Protein AF-X1ABK0-F1 (afdb_monomer_lite)

Sequence (136 aa):
MGFLVKLARKELKEITLFLEIAVENIIEGKIIAFPTNSVYGIGGNPLNLNVINRLYDIKFRDKSKGFLLLASDIEEASKIAEFNDLAHKLAKEYWPGQLTLILKKKDQNFILPEVTANKNTVGLRVPENEIILEIL

InterPro domains:
  IPR006070 Threonylcarbamoyl-AMP synthase-like domain [PF01300] (26-136)
  IPR006070 Threonylcarbamoyl-AMP synthase-like domain [PS51163] (16-136)
  IPR017945 DHBP synthase RibB-like alpha/beta domain superfamily [SSF55821] (17-136)
  IPR050156 Threonylcarbamoyl-AMP synthase, SUA5 [PTHR17490] (20-135)

Foldseek 3Di:
DDDDDDDDPDPCPCVVVVLVVVLVCLVVLHWDWDDFPPGIDIAGDQADPVNLVVVCVVVVHDQQAAAADEDLAVVRVVQFFDDDPVNVVCCVVAPQHDDKDWGFTDDCNVGPCSNHSVDRIHIYHHTPDPSVSSND

Structure (mmCIF, N/CA/C/O backbone):
data_AF-X1ABK0-F1
#
_entry.id   AF-X1ABK0-F1
#
loop_
_atom_site.group_PDB
_atom_site.id
_atom_site.type_symbol
_atom_site.label_atom_id
_atom_site.label_alt_id
_atom_site.label_comp_id
_atom_site.label_asym_id
_atom_site.label_entity_id
_atom_site.label_seq_id
_atom_site.pdbx_PDB_ins_code
_atom_site.Cartn_x
_atom_site.Cartn_y
_atom_site.Cartn_z
_atom_site.occupancy
_atom_site.B_iso_or_equiv
_atom_site.auth_seq_id
_atom_site.auth_comp_id
_atom_site.auth_asym_id
_atom_site.auth_atom_id
_atom_site.pdbx_PDB_model_num
ATOM 1 N N . MET A 1 1 ? -3.816 18.051 -13.211 1.00 50.75 1 MET A N 1
ATOM 2 C CA . MET A 1 1 ? -4.134 18.257 -14.644 1.00 50.75 1 MET A CA 1
ATOM 3 C C . MET A 1 1 ? -3.110 19.246 -15.200 1.00 50.75 1 MET A C 1
ATOM 5 O O . MET A 1 1 ? -2.733 20.128 -14.441 1.00 50.75 1 MET A O 1
ATOM 9 N N . GLY A 1 2 ? -2.578 19.002 -16.411 1.00 65.31 2 GLY A N 1
ATOM 10 C CA . GLY A 1 2 ? -1.366 19.636 -16.993 1.00 65.31 2 GLY A CA 1
ATOM 11 C C . GLY A 1 2 ? -1.465 21.153 -17.251 1.00 65.31 2 GLY A C 1
ATOM 12 O O . GLY A 1 2 ? -2.515 21.734 -17.019 1.00 65.31 2 GLY A O 1
ATOM 13 N N . PHE A 1 3 ? -0.416 21.864 -17.687 1.00 56.38 3 PHE A N 1
ATOM 14 C CA . PHE A 1 3 ? 0.481 21.553 -18.814 1.00 56.38 3 PHE A CA 1
ATOM 15 C C . PHE A 1 3 ? 1.981 21.710 -18.501 1.00 56.38 3 PHE A C 1
ATOM 17 O O . PHE A 1 3 ? 2.385 22.587 -17.743 1.00 56.38 3 PHE A O 1
ATOM 24 N N . LEU A 1 4 ? 2.810 20.893 -19.161 1.00 70.75 4 LEU A N 1
ATOM 25 C CA . LEU A 1 4 ? 4.274 20.976 -19.134 1.00 70.75 4 LEU A CA 1
ATOM 26 C C . LEU A 1 4 ? 4.755 21.574 -20.462 1.00 70.75 4 LEU A C 1
ATOM 28 O O . LEU A 1 4 ? 4.545 20.975 -21.511 1.00 70.75 4 LEU A O 1
ATOM 32 N N . VAL A 1 5 ? 5.372 22.758 -20.428 1.00 62.84 5 VAL A N 1
ATOM 33 C CA . VAL A 1 5 ? 5.685 23.537 -21.651 1.00 62.84 5 VAL A CA 1
ATOM 34 C C . VAL A 1 5 ? 7.195 23.612 -21.934 1.00 62.84 5 VAL A C 1
ATOM 36 O O . VAL A 1 5 ? 7.624 24.050 -22.997 1.00 62.84 5 VAL A O 1
ATOM 39 N N . LYS A 1 6 ? 8.032 23.125 -21.010 1.00 62.03 6 LYS A N 1
ATOM 40 C CA . LYS A 1 6 ? 9.478 22.973 -21.201 1.00 62.03 6 LYS A CA 1
ATOM 41 C C . LYS A 1 6 ? 10.006 21.896 -20.261 1.00 62.03 6 LYS A C 1
ATOM 43 O O . LYS A 1 6 ? 9.969 22.060 -19.047 1.00 62.03 6 LYS A O 1
ATOM 48 N N . LEU A 1 7 ? 10.497 20.801 -20.828 1.00 65.25 7 LEU A N 1
ATOM 49 C CA . LEU A 1 7 ? 11.148 19.731 -20.080 1.00 65.25 7 LEU A CA 1
ATOM 50 C C . LEU A 1 7 ? 12.651 20.016 -20.077 1.00 65.25 7 LEU A C 1
ATOM 52 O O . LEU A 1 7 ? 13.272 20.097 -21.139 1.00 65.25 7 LEU A O 1
ATOM 56 N N . ALA A 1 8 ? 13.235 20.228 -18.898 1.00 62.81 8 ALA A N 1
ATOM 57 C CA . ALA A 1 8 ? 14.684 20.288 -18.777 1.00 62.81 8 ALA A CA 1
ATOM 58 C C . ALA A 1 8 ? 15.260 18.929 -19.200 1.00 62.81 8 ALA A C 1
ATOM 60 O O . ALA A 1 8 ? 14.884 17.898 -18.649 1.00 62.81 8 ALA A O 1
ATOM 61 N N . ARG A 1 9 ? 16.182 18.920 -20.169 1.00 58.56 9 ARG A N 1
ATOM 62 C CA . ARG A 1 9 ? 17.007 17.745 -20.476 1.00 58.56 9 ARG A CA 1
ATOM 63 C C . ARG A 1 9 ? 18.123 17.651 -19.436 1.00 58.56 9 ARG A C 1
ATOM 65 O O . ARG A 1 9 ? 19.276 17.927 -19.748 1.00 58.56 9 ARG A O 1
ATOM 72 N N . LYS A 1 10 ? 17.784 17.341 -18.187 1.00 55.38 10 LYS A N 1
ATOM 73 C CA . LYS A 1 10 ? 18.786 16.760 -17.290 1.00 55.38 10 LYS A CA 1
ATOM 74 C C . LYS A 1 10 ? 18.931 15.295 -17.683 1.00 55.38 10 LYS A C 1
ATOM 76 O O . LYS A 1 10 ? 17.926 14.623 -17.903 1.00 55.38 10 LYS A O 1
ATOM 81 N N . GLU A 1 11 ? 20.163 14.827 -17.855 1.00 58.22 11 GLU A N 1
ATOM 82 C CA . GLU A 1 11 ? 20.401 13.405 -18.093 1.00 58.22 11 GLU A CA 1
ATOM 83 C C . GLU A 1 11 ? 19.825 12.600 -16.920 1.00 58.22 11 GLU A C 1
ATOM 85 O O . GLU A 1 11 ? 20.024 12.957 -15.761 1.00 58.22 11 GLU A O 1
ATOM 90 N N . LEU A 1 12 ? 19.149 11.487 -17.217 1.00 57.44 12 LEU A N 1
ATOM 91 C CA . LEU A 1 12 ? 18.581 10.546 -16.237 1.00 57.44 12 LEU A CA 1
ATOM 92 C C . LEU A 1 12 ? 19.631 9.915 -15.293 1.00 57.44 12 LEU A C 1
ATOM 94 O O . LEU A 1 12 ? 19.277 9.112 -14.439 1.00 57.44 12 LEU A O 1
ATOM 98 N N . LYS A 1 13 ? 20.912 10.296 -15.403 1.00 57.00 13 LYS A N 1
ATOM 99 C CA . LYS A 1 13 ? 22.013 9.872 -14.525 1.00 57.00 13 LYS A CA 1
ATOM 100 C C . LYS A 1 13 ? 21.825 10.287 -13.057 1.00 57.00 13 LYS A C 1
ATOM 102 O O . L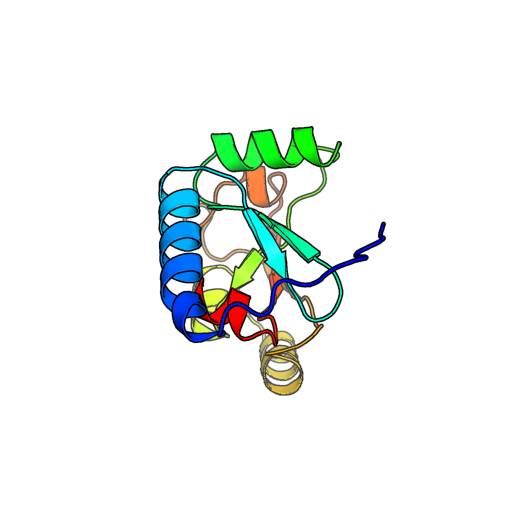YS A 1 13 ? 22.485 9.726 -12.197 1.00 57.00 13 LYS A O 1
ATOM 107 N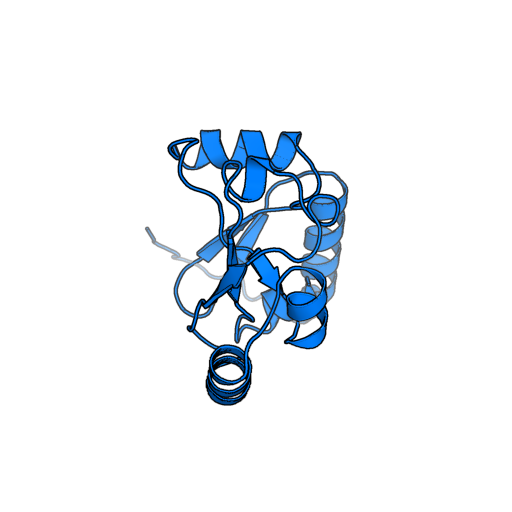 N . GLU A 1 14 ? 20.927 11.230 -12.763 1.00 70.69 14 GLU A N 1
ATOM 108 C CA . GLU A 1 14 ? 20.575 11.641 -11.392 1.00 70.69 14 GLU A CA 1
ATOM 109 C C . GLU A 1 14 ? 19.399 10.832 -10.795 1.00 70.69 14 GLU A C 1
ATOM 111 O O . GLU A 1 14 ? 18.992 11.110 -9.670 1.00 70.69 14 GLU A O 1
ATOM 116 N N . ILE A 1 15 ? 18.820 9.848 -11.507 1.00 80.00 15 ILE A N 1
ATOM 117 C CA . ILE A 1 15 ? 17.585 9.181 -11.047 1.00 80.00 15 ILE A CA 1
ATOM 118 C C . ILE A 1 15 ? 17.757 8.462 -9.707 1.00 80.00 15 ILE A C 1
ATOM 120 O O . ILE A 1 15 ? 16.905 8.618 -8.840 1.00 80.00 15 ILE A O 1
ATOM 124 N N . THR A 1 16 ? 18.883 7.778 -9.493 1.00 85.00 16 THR A N 1
ATOM 125 C CA . THR A 1 16 ? 19.186 7.089 -8.230 1.00 85.00 16 THR A CA 1
ATOM 126 C C . THR A 1 16 ? 19.198 8.055 -7.048 1.00 85.00 16 THR A C 1
ATOM 128 O O . THR A 1 16 ? 18.550 7.784 -6.046 1.00 85.00 16 THR A O 1
ATOM 131 N N . LEU A 1 17 ? 19.813 9.235 -7.199 1.00 87.94 17 LEU A N 1
ATOM 132 C CA . LEU A 1 17 ? 19.820 10.266 -6.157 1.00 87.94 17 LEU A CA 1
ATOM 133 C C . LEU A 1 17 ? 18.394 10.720 -5.803 1.00 87.94 17 LEU A C 1
ATOM 135 O O . LEU A 1 17 ? 18.071 10.925 -4.636 1.00 87.94 17 LEU A O 1
ATOM 139 N N . PHE A 1 18 ? 17.513 10.877 -6.795 1.00 88.94 18 PHE A N 1
ATOM 140 C CA . PHE A 1 18 ? 16.121 11.250 -6.530 1.00 88.94 18 PHE A CA 1
ATOM 141 C C . PHE A 1 18 ? 15.326 10.134 -5.842 1.00 88.94 18 PHE A C 1
ATOM 143 O O . PHE A 1 18 ? 14.456 10.442 -5.025 1.00 88.94 18 PHE A O 1
ATOM 150 N N . LEU A 1 19 ? 15.614 8.867 -6.153 1.00 92.62 19 LEU A N 1
ATOM 151 C CA . LEU A 1 19 ? 15.007 7.716 -5.479 1.00 92.62 19 LEU A CA 1
ATOM 152 C C . LEU A 1 19 ? 15.472 7.627 -4.020 1.00 92.62 19 LEU A C 1
ATOM 154 O O . LEU A 1 19 ? 14.631 7.500 -3.134 1.00 92.62 19 LEU A O 1
ATOM 158 N N . GLU A 1 20 ? 16.769 7.802 -3.757 1.00 93.06 20 GLU A N 1
ATOM 159 C CA . GLU A 1 20 ? 17.332 7.851 -2.399 1.00 93.06 20 GLU A CA 1
ATOM 160 C C . GLU A 1 20 ? 16.672 8.955 -1.564 1.00 93.06 20 GLU A C 1
ATOM 162 O O . GLU A 1 20 ? 16.143 8.689 -0.484 1.00 93.06 20 GLU A O 1
ATOM 167 N N . ILE A 1 21 ? 16.582 10.173 -2.112 1.00 94.12 21 ILE A N 1
ATOM 168 C CA . ILE A 1 21 ? 15.872 11.282 -1.463 1.00 94.12 21 ILE A CA 1
ATOM 169 C C . ILE A 1 21 ? 14.410 10.895 -1.191 1.00 94.12 21 ILE A C 1
ATOM 171 O O . ILE A 1 21 ? 13.880 11.197 -0.120 1.00 94.12 21 ILE A O 1
ATOM 175 N N . ALA A 1 22 ? 13.720 10.240 -2.130 1.00 95.56 22 ALA A N 1
ATOM 176 C CA . ALA A 1 22 ? 12.334 9.820 -1.923 1.00 95.56 22 ALA A CA 1
ATOM 177 C C . ALA A 1 22 ? 12.205 8.831 -0.750 1.00 95.56 22 ALA A C 1
ATOM 179 O O . ALA A 1 22 ? 11.326 9.017 0.098 1.00 95.56 22 ALA A O 1
ATOM 180 N N . VAL A 1 23 ? 13.101 7.844 -0.666 1.00 96.38 23 VAL A N 1
ATOM 181 C CA . VAL A 1 23 ? 13.157 6.857 0.425 1.00 96.38 23 VAL A CA 1
ATOM 182 C C . VAL A 1 23 ? 13.430 7.538 1.768 1.00 96.38 23 VAL A C 1
ATOM 184 O O . VAL A 1 23 ? 12.677 7.324 2.720 1.00 96.38 23 VAL A O 1
ATOM 187 N N . GLU A 1 24 ? 14.422 8.429 1.847 1.00 97.19 24 GLU A N 1
ATOM 188 C CA . GLU A 1 24 ? 14.723 9.196 3.066 1.00 97.19 24 GLU A CA 1
ATOM 189 C C . GLU A 1 24 ? 13.504 9.994 3.545 1.00 97.19 24 GLU A C 1
ATOM 191 O O . GLU A 1 24 ? 13.123 9.938 4.715 1.00 97.19 24 GLU A O 1
ATOM 196 N N . ASN A 1 25 ? 12.819 10.679 2.626 1.00 97.31 25 ASN A N 1
ATOM 197 C CA . ASN A 1 25 ? 11.618 11.442 2.955 1.00 97.31 25 ASN A CA 1
ATOM 198 C C . ASN A 1 25 ? 10.479 10.539 3.467 1.00 97.31 25 ASN A C 1
ATOM 200 O O . ASN A 1 25 ? 9.752 10.946 4.376 1.00 97.31 25 ASN A O 1
ATOM 204 N N . ILE A 1 26 ? 10.316 9.324 2.929 1.00 97.06 26 ILE A N 1
ATOM 205 C CA . ILE A 1 26 ? 9.338 8.346 3.436 1.00 97.06 26 ILE A CA 1
ATOM 206 C C . ILE A 1 26 ? 9.699 7.911 4.864 1.00 97.06 26 ILE A C 1
ATOM 208 O O . ILE A 1 26 ? 8.815 7.881 5.730 1.00 97.06 26 ILE A O 1
ATOM 212 N N . ILE A 1 27 ? 10.975 7.603 5.119 1.00 96.31 27 ILE A N 1
ATOM 213 C CA . ILE A 1 27 ? 11.484 7.192 6.439 1.00 96.31 27 ILE A CA 1
ATOM 214 C C . ILE A 1 27 ? 11.270 8.306 7.472 1.00 96.31 27 ILE A C 1
ATOM 216 O O . ILE A 1 27 ? 10.783 8.042 8.572 1.00 96.31 27 ILE A O 1
ATOM 220 N N . GLU A 1 28 ? 11.516 9.562 7.096 1.00 97.31 28 GLU A N 1
ATOM 221 C CA . GLU A 1 28 ? 11.266 10.752 7.925 1.00 97.31 28 GLU A CA 1
ATOM 222 C C . GLU A 1 28 ? 9.770 11.068 8.142 1.00 97.31 28 GLU A C 1
ATOM 224 O O . GLU A 1 28 ? 9.419 12.052 8.799 1.00 97.31 28 GLU A O 1
ATOM 229 N N . GLY A 1 29 ? 8.851 10.263 7.600 1.00 97.25 29 GLY A N 1
ATOM 230 C CA . GLY A 1 29 ? 7.410 10.462 7.767 1.00 97.25 29 GLY A CA 1
ATOM 231 C C . GLY A 1 29 ? 6.833 11.576 6.890 1.00 97.25 29 GLY A C 1
ATOM 232 O O . GLY A 1 29 ? 5.820 12.200 7.242 1.00 97.25 29 GLY A O 1
ATOM 233 N N . LYS A 1 30 ? 7.458 11.852 5.744 1.00 97.62 30 LYS A N 1
ATOM 234 C CA . LYS A 1 30 ? 6.897 12.725 4.707 1.00 97.62 30 LYS A CA 1
ATOM 235 C C . LYS A 1 30 ? 6.077 11.911 3.703 1.00 97.62 30 LYS A C 1
ATOM 237 O O . LYS A 1 30 ? 6.101 10.684 3.670 1.00 97.62 30 LYS A O 1
ATOM 242 N N . ILE A 1 31 ? 5.273 12.630 2.925 1.00 97.38 31 ILE A N 1
ATOM 243 C CA . ILE A 1 31 ? 4.406 12.075 1.885 1.00 97.38 31 ILE A CA 1
ATOM 244 C C . ILE A 1 31 ? 5.025 12.425 0.541 1.00 97.38 31 ILE A C 1
ATOM 246 O O . ILE A 1 31 ? 5.372 13.586 0.314 1.00 97.38 31 ILE A O 1
ATOM 250 N N . ILE A 1 32 ? 5.108 11.441 -0.346 1.00 96.50 32 ILE A N 1
ATOM 251 C CA . ILE A 1 32 ? 5.593 11.617 -1.711 1.00 96.50 32 ILE A CA 1
ATOM 252 C C . ILE A 1 32 ? 4.468 11.363 -2.718 1.00 96.50 32 ILE A C 1
ATOM 254 O O . ILE A 1 32 ? 3.512 10.631 -2.445 1.00 96.50 32 ILE A O 1
ATOM 258 N N . ALA A 1 33 ? 4.598 11.965 -3.898 1.00 95.44 33 ALA A N 1
ATOM 259 C CA . ALA A 1 33 ? 3.857 11.559 -5.083 1.00 95.44 33 ALA A CA 1
ATOM 260 C C . ALA A 1 33 ? 4.775 10.708 -5.962 1.00 95.44 33 ALA A C 1
ATOM 262 O O . ALA A 1 33 ? 5.928 11.074 -6.176 1.00 95.44 33 ALA A O 1
ATOM 263 N N . PHE A 1 34 ? 4.269 9.593 -6.476 1.00 93.31 34 PHE A N 1
ATOM 264 C CA . PHE A 1 34 ? 5.059 8.642 -7.257 1.00 93.31 34 PHE A CA 1
ATOM 265 C C . PHE A 1 34 ? 4.279 8.163 -8.484 1.00 93.31 34 PHE A C 1
ATOM 267 O O . PHE A 1 34 ? 3.045 8.090 -8.441 1.00 93.31 34 PHE A O 1
ATOM 274 N N . PRO A 1 35 ? 4.959 7.863 -9.600 1.00 91.12 35 PRO A N 1
ATOM 275 C CA . PRO A 1 35 ? 4.297 7.326 -10.776 1.00 91.12 35 PRO A CA 1
ATOM 276 C C . PRO A 1 35 ? 3.825 5.888 -10.523 1.00 91.12 35 PRO A C 1
ATOM 278 O O . PRO A 1 35 ? 4.435 5.123 -9.782 1.00 91.12 35 PRO A O 1
ATOM 281 N N . THR A 1 36 ? 2.724 5.513 -11.166 1.00 86.81 36 THR A N 1
ATOM 282 C CA . THR A 1 36 ? 2.330 4.111 -11.354 1.00 86.81 36 THR A CA 1
ATOM 283 C C . THR A 1 36 ? 1.851 3.942 -12.793 1.00 86.81 36 THR A C 1
ATOM 285 O O . THR A 1 36 ? 1.672 4.932 -13.503 1.00 86.81 36 THR A O 1
ATOM 288 N N . ASN A 1 37 ? 1.575 2.710 -13.220 1.00 83.12 37 ASN A N 1
ATOM 289 C CA . ASN A 1 37 ? 1.119 2.448 -14.591 1.00 83.12 37 ASN A CA 1
ATOM 290 C C . ASN A 1 37 ? -0.253 3.032 -14.927 1.00 83.12 37 ASN A C 1
ATOM 292 O O . ASN A 1 37 ? -0.571 3.181 -16.100 1.00 83.12 37 ASN A O 1
ATOM 296 N N . SER A 1 38 ? -1.082 3.335 -13.924 1.00 77.12 38 SER A N 1
ATOM 297 C CA . SER A 1 38 ? -2.434 3.850 -14.153 1.00 77.12 38 SER A CA 1
ATOM 298 C C . SER A 1 38 ? -2.525 5.351 -13.893 1.00 77.12 38 SER A C 1
ATOM 300 O O . SER A 1 38 ? -2.911 6.122 -14.767 1.00 77.12 38 SER A O 1
ATOM 302 N N . VAL A 1 39 ? -2.184 5.778 -12.678 1.00 88.00 39 VAL A N 1
ATOM 303 C CA . VAL A 1 39 ? -2.249 7.178 -12.232 1.00 88.00 39 VAL A CA 1
ATOM 304 C C . VAL A 1 39 ? -1.117 7.467 -11.252 1.00 88.00 39 VAL A C 1
ATOM 306 O O . VAL A 1 39 ? -0.578 6.550 -10.637 1.00 88.00 39 VAL A O 1
ATOM 309 N N . TYR A 1 40 ? -0.776 8.736 -11.041 1.00 91.06 40 TYR A N 1
ATOM 310 C CA . TYR A 1 40 ? 0.133 9.084 -9.948 1.00 91.06 40 TYR A CA 1
ATOM 311 C C . TYR A 1 40 ? -0.466 8.678 -8.596 1.00 91.06 40 TYR A C 1
ATOM 313 O O . TYR A 1 40 ? -1.618 8.995 -8.280 1.00 91.06 40 TYR A O 1
ATOM 321 N N . GLY A 1 41 ? 0.334 7.971 -7.807 1.00 92.88 41 GLY A N 1
ATOM 322 C CA . GLY A 1 41 ? 0.071 7.676 -6.411 1.00 92.88 41 GLY A CA 1
ATOM 323 C C . GLY A 1 41 ? 0.508 8.829 -5.512 1.00 92.88 41 GLY A C 1
ATOM 324 O O . GLY A 1 41 ? 1.354 9.644 -5.872 1.00 92.88 41 GLY A O 1
ATOM 325 N N . ILE A 1 42 ? -0.082 8.881 -4.323 1.00 95.62 42 ILE A N 1
ATOM 326 C CA . ILE A 1 42 ? 0.377 9.707 -3.207 1.00 95.62 42 ILE A CA 1
ATOM 327 C C . ILE A 1 42 ? 0.373 8.821 -1.966 1.00 95.62 42 ILE A C 1
ATOM 329 O O . ILE A 1 42 ? -0.641 8.171 -1.687 1.00 95.62 42 ILE A O 1
ATOM 333 N N . GLY A 1 43 ? 1.499 8.756 -1.262 1.00 95.88 43 GLY A N 1
ATOM 334 C CA . GLY A 1 43 ? 1.692 7.807 -0.169 1.00 95.88 43 GLY A CA 1
ATOM 335 C C . GLY A 1 43 ? 2.936 8.093 0.665 1.00 95.88 43 GLY A C 1
ATOM 336 O O . GLY A 1 43 ? 3.641 9.075 0.446 1.00 95.88 43 GLY A O 1
ATOM 337 N N . GLY A 1 44 ? 3.169 7.235 1.649 1.00 96.38 44 GLY A N 1
ATOM 338 C CA . GLY A 1 44 ? 4.297 7.292 2.573 1.00 96.38 44 GLY A CA 1
ATOM 339 C C . GLY A 1 44 ? 4.280 6.060 3.476 1.00 96.38 44 GLY A C 1
ATOM 340 O O . GLY A 1 44 ? 3.546 5.110 3.202 1.00 96.38 44 GLY A O 1
ATOM 341 N N . ASN A 1 45 ? 5.060 6.085 4.556 1.00 95.56 45 ASN A N 1
ATOM 342 C CA . ASN A 1 45 ? 5.237 4.926 5.429 1.00 95.56 45 ASN A CA 1
ATOM 343 C C . ASN A 1 45 ? 3.906 4.497 6.104 1.00 95.56 45 ASN A C 1
ATOM 345 O O . ASN A 1 45 ? 3.366 5.266 6.909 1.00 95.56 45 ASN A O 1
ATOM 349 N N . PRO A 1 46 ? 3.386 3.278 5.837 1.00 94.12 46 PRO A N 1
ATOM 350 C CA . PRO A 1 46 ? 2.128 2.787 6.408 1.00 94.12 46 PRO A CA 1
ATOM 351 C C . PRO A 1 46 ? 2.223 2.416 7.899 1.00 94.12 46 PRO A C 1
ATOM 353 O O . PRO A 1 46 ? 1.211 2.071 8.507 1.00 94.12 46 PRO A O 1
ATOM 356 N N . LEU A 1 47 ? 3.412 2.492 8.501 1.00 93.69 47 LEU A N 1
ATOM 357 C CA . LEU A 1 47 ? 3.649 2.278 9.933 1.00 93.69 47 LEU A CA 1
ATOM 358 C C . LEU A 1 47 ? 3.687 3.590 10.729 1.00 93.69 47 LEU A C 1
ATOM 360 O O . LEU A 1 47 ? 3.855 3.577 11.945 1.00 93.69 47 LEU A O 1
ATOM 364 N N . ASN A 1 48 ? 3.531 4.734 10.059 1.00 95.88 48 ASN A N 1
ATOM 365 C CA . ASN A 1 48 ? 3.553 6.045 10.692 1.00 95.88 48 ASN A CA 1
ATOM 366 C C . ASN A 1 48 ? 2.139 6.646 10.748 1.00 95.88 48 ASN A C 1
ATOM 368 O O . ASN A 1 48 ? 1.600 7.112 9.743 1.00 95.88 48 ASN A O 1
ATOM 372 N N . LEU A 1 49 ? 1.548 6.692 11.946 1.00 96.19 49 LEU A N 1
ATOM 373 C CA . LEU A 1 49 ? 0.185 7.197 12.156 1.00 96.19 49 LEU A CA 1
ATOM 374 C C . LEU A 1 49 ? -0.002 8.648 11.677 1.00 96.19 49 LEU A C 1
ATOM 376 O O . LEU A 1 49 ? -1.052 8.995 11.130 1.00 96.19 49 LEU A O 1
ATOM 380 N N . ASN A 1 50 ? 1.025 9.491 11.817 1.00 97.25 50 ASN A N 1
ATOM 381 C CA . ASN A 1 50 ? 0.966 10.881 11.364 1.00 97.25 50 ASN A CA 1
ATOM 382 C C . ASN A 1 50 ? 0.880 10.969 9.835 1.00 97.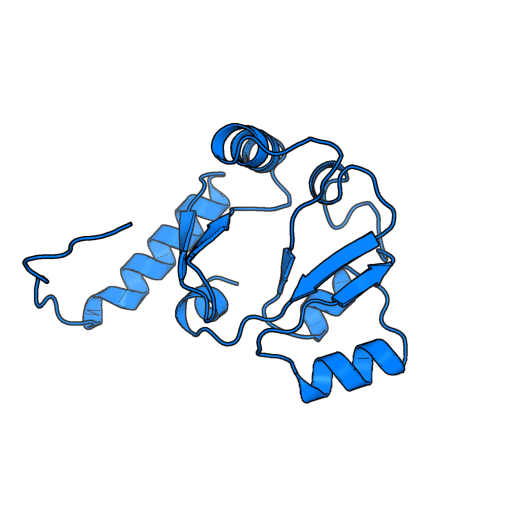25 50 ASN A C 1
ATOM 384 O O . ASN A 1 50 ? 0.128 11.791 9.310 1.00 97.25 50 ASN A O 1
ATOM 388 N N . VAL A 1 51 ? 1.594 10.098 9.113 1.00 97.62 51 VAL A N 1
ATOM 389 C CA . VAL A 1 51 ? 1.510 10.003 7.645 1.00 97.62 51 VAL A CA 1
ATOM 390 C C . VAL A 1 51 ? 0.111 9.575 7.216 1.00 97.62 51 VAL A C 1
ATOM 392 O O . VAL A 1 51 ? -0.482 10.207 6.340 1.00 97.62 51 VAL A O 1
ATOM 395 N N . ILE A 1 52 ? -0.449 8.549 7.862 1.00 97.12 52 ILE A N 1
ATOM 396 C CA . ILE A 1 52 ? -1.793 8.042 7.556 1.00 97.12 52 ILE A CA 1
ATOM 397 C C . ILE A 1 52 ? -2.839 9.145 7.745 1.00 97.12 52 ILE A C 1
ATOM 399 O O . ILE A 1 52 ? -3.672 9.373 6.864 1.00 97.12 52 ILE A O 1
ATOM 403 N N . ASN A 1 53 ? -2.784 9.865 8.868 1.00 96.88 53 ASN A N 1
ATOM 404 C CA . ASN A 1 53 ? -3.709 10.960 9.148 1.00 96.88 53 ASN A CA 1
ATOM 405 C C . ASN A 1 53 ? -3.599 12.082 8.113 1.00 96.88 53 ASN A C 1
ATOM 407 O O . ASN A 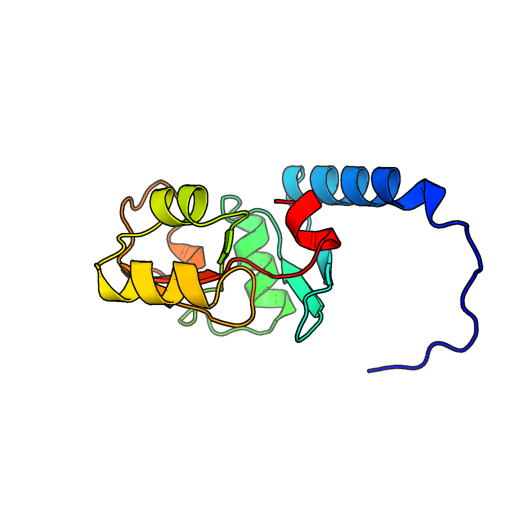1 53 ? -4.615 12.450 7.525 1.00 96.88 53 ASN A O 1
ATOM 411 N N . ARG A 1 54 ? -2.376 12.520 7.793 1.00 97.62 54 ARG A N 1
ATOM 412 C CA . ARG A 1 54 ? -2.136 13.530 6.752 1.00 97.62 54 ARG A CA 1
ATOM 413 C C . ARG A 1 54 ? -2.644 13.091 5.376 1.00 97.62 54 ARG A C 1
ATOM 415 O O . ARG A 1 54 ? -3.166 13.920 4.637 1.00 97.62 54 ARG A O 1
ATOM 422 N N . LEU A 1 55 ? -2.527 11.810 5.015 1.00 97.38 55 LEU A N 1
ATOM 423 C CA . LEU A 1 55 ? -3.067 11.291 3.751 1.00 97.38 55 LEU A CA 1
ATOM 424 C C . LEU A 1 55 ? -4.597 11.346 3.701 1.00 97.38 55 LEU A C 1
ATOM 426 O O . LEU A 1 55 ? -5.154 11.646 2.643 1.00 97.38 55 LEU A O 1
ATOM 430 N N . TYR A 1 56 ? -5.285 11.071 4.813 1.00 97.25 56 TYR A N 1
ATOM 431 C CA . TYR A 1 56 ? -6.737 11.257 4.880 1.00 97.25 56 TYR A CA 1
ATOM 432 C C . TYR A 1 56 ? -7.118 12.722 4.649 1.00 97.25 56 TYR A C 1
ATOM 434 O O . TYR A 1 56 ? -8.024 12.982 3.856 1.00 97.25 56 TYR A O 1
ATOM 442 N N . ASP A 1 57 ? -6.393 13.652 5.272 1.00 96.88 57 ASP A N 1
ATOM 443 C CA . ASP A 1 57 ? -6.671 15.087 5.180 1.00 96.88 57 ASP A CA 1
ATOM 444 C C . ASP A 1 57 ? -6.413 15.616 3.761 1.00 96.88 57 ASP A C 1
ATOM 446 O O . ASP A 1 57 ? -7.301 16.201 3.144 1.00 96.88 57 ASP A O 1
ATOM 450 N N . ILE A 1 58 ? -5.237 15.325 3.188 1.00 95.94 58 ILE A N 1
ATOM 451 C CA . ILE A 1 58 ? -4.847 15.773 1.837 1.00 95.94 58 ILE A CA 1
ATOM 452 C C . ILE A 1 58 ? -5.804 15.236 0.768 1.00 95.94 58 ILE A C 1
ATOM 454 O O . ILE A 1 58 ? -6.104 15.926 -0.207 1.00 95.94 58 ILE A O 1
ATOM 458 N N . LYS A 1 59 ? -6.278 13.994 0.920 1.00 93.94 59 LYS A N 1
ATOM 459 C CA . LYS A 1 59 ? -7.183 13.371 -0.056 1.00 93.94 59 LYS A CA 1
ATOM 460 C C . LYS A 1 59 ? -8.657 13.645 0.222 1.00 93.94 59 LYS A C 1
ATOM 462 O O . LYS A 1 59 ? -9.482 13.106 -0.517 1.00 93.94 59 LYS A O 1
ATOM 467 N N . PHE A 1 60 ? -8.988 14.401 1.275 1.00 95.38 60 PHE A N 1
ATOM 468 C CA . PHE A 1 60 ? -10.359 14.567 1.766 1.00 95.38 60 PHE A CA 1
ATOM 469 C C . PHE A 1 60 ? -11.091 13.218 1.852 1.00 95.38 60 PHE A C 1
ATOM 471 O O . PHE A 1 60 ? -12.223 13.051 1.390 1.00 95.38 60 PHE A O 1
ATOM 478 N N . ARG A 1 61 ? -10.384 12.198 2.350 1.00 94.75 61 ARG A N 1
ATOM 479 C CA . ARG A 1 61 ? -10.850 10.813 2.315 1.00 94.75 61 ARG A CA 1
ATOM 480 C C . ARG A 1 61 ? -11.651 10.500 3.571 1.00 94.75 61 ARG A C 1
ATOM 482 O O . ARG A 1 61 ? -11.216 10.759 4.686 1.00 94.75 61 ARG A O 1
ATOM 489 N N . ASP A 1 62 ? -12.790 9.852 3.372 1.00 95.69 62 ASP A N 1
ATOM 490 C CA . ASP A 1 62 ? -13.601 9.300 4.452 1.00 95.69 62 ASP A CA 1
ATOM 491 C C . ASP A 1 62 ? -12.808 8.262 5.275 1.00 95.69 62 ASP A C 1
ATOM 493 O O . ASP A 1 62 ? -12.241 7.318 4.712 1.00 95.69 62 ASP A O 1
ATOM 497 N N . LYS A 1 63 ? -12.795 8.417 6.605 1.00 94.50 63 LYS A N 1
ATOM 498 C CA . LYS A 1 63 ? -12.056 7.557 7.550 1.00 94.50 63 LYS A CA 1
ATOM 499 C C . LYS A 1 63 ? -12.566 6.108 7.598 1.00 94.50 63 LYS A C 1
ATOM 501 O O . LYS A 1 63 ? -11.861 5.244 8.104 1.00 94.50 63 LYS A O 1
ATOM 506 N N . SER A 1 64 ? -13.739 5.810 7.034 1.00 95.06 64 SER A N 1
ATOM 507 C CA . SER A 1 64 ? -14.261 4.443 6.854 1.00 95.06 64 SER A CA 1
ATOM 508 C C . SER A 1 64 ? -13.627 3.686 5.674 1.00 95.06 64 SER A C 1
ATOM 510 O O . SER A 1 64 ? -13.874 2.485 5.474 1.00 95.06 64 SER A O 1
ATOM 512 N N . LYS A 1 65 ? -12.815 4.370 4.856 1.00 95.06 65 LYS A N 1
ATOM 513 C CA . LYS A 1 65 ? -12.179 3.816 3.658 1.00 95.06 65 LYS A CA 1
ATOM 514 C C . LYS A 1 65 ? -10.669 3.703 3.854 1.00 95.06 65 LYS A C 1
ATOM 516 O O . LYS A 1 65 ? -9.956 4.690 3.712 1.00 95.06 65 LYS A O 1
ATOM 521 N N . GLY A 1 66 ? -10.177 2.480 4.044 1.00 95.19 66 GLY A N 1
ATOM 522 C CA . GLY A 1 66 ? -8.739 2.207 4.099 1.00 95.19 66 GLY A CA 1
ATOM 523 C C . GLY A 1 66 ? -7.994 2.547 2.802 1.00 95.19 66 GLY A C 1
ATOM 524 O O . GLY A 1 66 ? -8.607 2.818 1.762 1.00 95.19 66 GLY A O 1
ATOM 525 N N . PHE A 1 67 ? -6.669 2.536 2.864 1.00 96.31 67 PHE A N 1
ATOM 526 C CA . PHE A 1 67 ? -5.767 2.756 1.739 1.00 96.31 67 PHE A CA 1
ATOM 527 C C . PHE A 1 67 ? -5.299 1.434 1.115 1.00 96.31 67 PHE A C 1
ATOM 529 O O . PHE A 1 67 ? -5.287 0.389 1.761 1.00 96.31 67 PHE A O 1
ATOM 536 N N . LEU A 1 68 ? -4.934 1.502 -0.166 1.00 95.44 68 LEU A N 1
ATOM 537 C CA . LEU A 1 68 ? -4.207 0.443 -0.864 1.00 95.44 68 LEU A CA 1
ATOM 538 C C . LEU A 1 68 ? -2.760 0.429 -0.366 1.00 95.44 68 LEU A C 1
ATOM 540 O O . LEU A 1 68 ? -2.152 1.496 -0.267 1.00 95.44 68 LEU A O 1
ATOM 544 N N . LEU A 1 69 ? -2.217 -0.759 -0.122 1.00 96.06 69 LEU A N 1
ATOM 545 C CA . LEU A 1 69 ? -0.791 -0.964 0.093 1.00 96.06 69 LEU A CA 1
ATOM 546 C C . LEU A 1 69 ? -0.133 -1.495 -1.179 1.00 96.06 69 LEU A C 1
ATOM 548 O O . LEU A 1 69 ? -0.700 -2.334 -1.884 1.00 96.06 69 LEU A O 1
ATOM 552 N N . LEU A 1 70 ? 1.061 -0.981 -1.457 1.00 96.56 70 LEU A N 1
ATOM 553 C CA . LEU A 1 70 ? 1.928 -1.491 -2.508 1.00 96.56 70 LEU A CA 1
ATOM 554 C C . LEU A 1 70 ? 3.000 -2.368 -1.867 1.00 96.56 70 LEU A C 1
ATOM 556 O O . LEU A 1 70 ? 3.517 -2.012 -0.811 1.00 96.56 70 LEU A O 1
ATOM 560 N N . ALA A 1 71 ? 3.283 -3.505 -2.489 1.00 96.12 71 ALA A N 1
ATOM 561 C CA . ALA A 1 71 ? 4.348 -4.422 -2.099 1.00 96.12 71 ALA A CA 1
ATOM 562 C C . ALA A 1 71 ? 5.318 -4.590 -3.274 1.00 96.12 71 ALA A C 1
ATOM 564 O O . ALA A 1 71 ? 4.904 -4.432 -4.426 1.00 96.12 71 ALA A O 1
ATOM 565 N N . SER A 1 72 ? 6.582 -4.890 -2.983 1.00 96.31 72 SER A N 1
ATOM 566 C CA . SER A 1 72 ? 7.621 -5.154 -3.987 1.00 96.31 72 SER A CA 1
ATOM 567 C C . SER A 1 72 ? 7.366 -6.463 -4.742 1.00 96.31 72 SER A C 1
ATOM 569 O O . SER A 1 72 ? 7.561 -6.529 -5.953 1.00 96.31 72 SER A O 1
ATOM 571 N N . ASP A 1 73 ? 6.858 -7.482 -4.047 1.00 96.62 73 ASP A N 1
ATOM 572 C CA . ASP A 1 73 ? 6.568 -8.806 -4.593 1.00 96.62 73 ASP A CA 1
ATOM 573 C C . ASP A 1 73 ? 5.451 -9.538 -3.810 1.00 96.62 73 ASP A C 1
ATOM 575 O O . ASP A 1 73 ? 4.796 -8.984 -2.912 1.00 96.62 73 ASP A O 1
ATOM 579 N N . ILE A 1 74 ? 5.162 -10.785 -4.207 1.00 96.06 74 ILE A N 1
ATOM 580 C CA . ILE A 1 74 ? 4.137 -11.615 -3.557 1.00 96.06 74 ILE A CA 1
ATOM 581 C C . ILE A 1 74 ? 4.599 -12.102 -2.179 1.00 96.06 74 ILE A C 1
ATOM 583 O O . ILE A 1 74 ? 3.763 -12.298 -1.290 1.00 96.06 74 ILE A O 1
ATOM 587 N N . GLU A 1 75 ? 5.902 -12.276 -1.976 1.00 95.06 75 GLU A N 1
ATOM 588 C CA . GLU A 1 75 ? 6.514 -12.691 -0.720 1.00 95.06 75 GLU A CA 1
ATOM 589 C C . GLU A 1 75 ? 6.298 -11.634 0.371 1.00 95.06 75 GLU A C 1
ATOM 591 O O . GLU A 1 75 ? 5.819 -11.965 1.461 1.00 95.06 75 GLU A O 1
ATOM 596 N N . GLU A 1 76 ? 6.553 -10.361 0.069 1.00 94.69 76 GLU A N 1
ATOM 597 C CA . GLU A 1 76 ? 6.311 -9.222 0.955 1.00 94.69 76 GLU A CA 1
ATOM 598 C C . GLU A 1 76 ? 4.811 -9.032 1.206 1.00 94.69 76 GLU A C 1
ATOM 600 O O . GLU A 1 76 ? 4.369 -8.935 2.355 1.00 94.69 76 GLU A O 1
ATOM 605 N N . ALA A 1 77 ? 3.985 -9.098 0.155 1.00 96.06 77 ALA A N 1
ATOM 606 C CA . ALA A 1 77 ? 2.528 -9.046 0.299 1.00 96.06 77 ALA A CA 1
ATOM 607 C C . ALA A 1 77 ? 1.994 -10.171 1.211 1.00 96.06 77 ALA A C 1
ATOM 609 O O . ALA A 1 77 ? 1.070 -9.963 2.008 1.00 96.06 77 ALA A O 1
ATOM 610 N N . SER A 1 78 ? 2.603 -11.357 1.138 1.00 94.62 78 SER A N 1
ATOM 611 C CA . SER A 1 78 ? 2.253 -12.520 1.955 1.00 94.62 78 SER A CA 1
ATOM 612 C C . SER A 1 78 ? 2.658 -12.379 3.422 1.00 94.62 78 SER A C 1
ATOM 614 O O . SER A 1 78 ? 2.158 -13.148 4.246 1.00 94.62 78 SER A O 1
ATOM 616 N N . LYS A 1 79 ? 3.511 -11.420 3.800 1.00 93.06 79 LYS A N 1
ATOM 617 C CA . LYS A 1 79 ? 3.754 -11.084 5.217 1.00 93.06 79 LYS A CA 1
ATOM 618 C C . LYS A 1 79 ? 2.565 -10.329 5.821 1.00 93.06 79 LYS A C 1
ATOM 620 O O . LYS A 1 79 ? 2.249 -10.513 6.993 1.00 93.06 79 LYS A O 1
ATOM 625 N N . ILE A 1 80 ? 1.857 -9.549 5.002 1.00 94.81 80 ILE A N 1
ATOM 626 C CA . ILE A 1 80 ? 0.755 -8.672 5.424 1.00 94.81 80 ILE A CA 1
ATOM 627 C C . ILE A 1 80 ? -0.590 -9.421 5.445 1.00 94.81 80 ILE A C 1
ATOM 629 O O . ILE A 1 80 ? -1.410 -9.225 6.351 1.00 94.81 80 ILE A O 1
ATOM 633 N N . ALA A 1 81 ? -0.845 -10.276 4.450 1.00 95.94 81 ALA A N 1
ATOM 634 C CA . ALA A 1 81 ? -2.155 -10.891 4.242 1.00 95.94 81 ALA A CA 1
ATOM 635 C C . ALA A 1 81 ? -2.113 -12.399 3.957 1.00 95.94 81 ALA A C 1
ATOM 637 O O . ALA A 1 81 ? -1.103 -12.972 3.554 1.00 95.94 81 ALA A O 1
ATOM 638 N N . GLU A 1 82 ? -3.246 -13.054 4.193 1.00 95.69 82 GLU A N 1
ATOM 639 C CA . GLU A 1 82 ? -3.492 -14.456 3.875 1.00 95.69 82 GLU A CA 1
ATOM 640 C C . GLU A 1 82 ? -3.852 -14.595 2.390 1.00 95.69 82 GLU A C 1
ATOM 642 O O . GLU A 1 82 ? -4.784 -13.950 1.905 1.00 95.69 82 GLU A O 1
ATOM 647 N N . PHE A 1 83 ? -3.148 -15.476 1.677 1.00 97.12 83 PHE A N 1
ATOM 648 C CA . PHE A 1 83 ? -3.450 -15.815 0.289 1.00 97.12 83 PHE A CA 1
ATOM 649 C C . PHE A 1 83 ? -4.004 -17.235 0.215 1.00 97.12 83 PHE A C 1
ATOM 651 O O . PHE A 1 83 ? -3.320 -18.191 0.572 1.00 97.12 83 PHE A O 1
ATOM 658 N N . ASN A 1 84 ? -5.227 -17.374 -0.293 1.00 96.19 84 ASN A N 1
ATOM 659 C CA . ASN A 1 84 ? -5.757 -18.670 -0.709 1.00 96.19 84 ASN A CA 1
ATOM 660 C C . ASN A 1 84 ? -5.261 -19.036 -2.122 1.00 96.19 84 ASN A C 1
ATOM 662 O O . ASN A 1 84 ? -4.633 -18.220 -2.802 1.00 96.19 84 ASN A O 1
ATOM 666 N N . ASP A 1 85 ? -5.583 -20.244 -2.586 1.00 97.56 85 ASP A N 1
ATOM 667 C CA . ASP A 1 85 ? -5.142 -20.746 -3.896 1.00 97.56 85 ASP A CA 1
ATOM 668 C C . ASP A 1 85 ? -5.552 -19.837 -5.061 1.00 97.56 85 ASP A C 1
ATOM 670 O O . ASP A 1 85 ? -4.790 -19.648 -6.009 1.00 97.56 85 ASP A O 1
ATOM 674 N N . LEU A 1 86 ? -6.756 -19.257 -5.003 1.00 97.94 86 LEU A N 1
ATOM 675 C CA . LEU A 1 86 ? -7.239 -18.350 -6.042 1.00 97.94 86 LEU A CA 1
ATOM 676 C C . LEU A 1 86 ? -6.450 -17.036 -6.041 1.00 97.94 86 LEU A C 1
ATOM 678 O O . LEU A 1 86 ? -6.015 -16.591 -7.099 1.00 97.94 86 LEU A O 1
ATOM 682 N N . ALA A 1 87 ? -6.230 -16.440 -4.869 1.00 98.06 87 ALA A N 1
ATOM 683 C CA . ALA A 1 87 ? -5.435 -15.227 -4.716 1.00 98.06 87 ALA A CA 1
ATOM 684 C C . ALA A 1 87 ? -3.997 -15.443 -5.201 1.00 98.06 87 ALA A C 1
ATOM 686 O O . ALA A 1 87 ? -3.476 -14.595 -5.917 1.00 98.06 87 ALA A O 1
ATOM 687 N N . HIS A 1 88 ? -3.390 -16.593 -4.885 1.00 97.69 88 HIS A N 1
ATOM 688 C CA . HIS A 1 88 ? -2.060 -16.958 -5.381 1.00 97.69 88 HIS A CA 1
ATOM 689 C C . HIS A 1 88 ? -2.021 -17.056 -6.908 1.00 97.69 88 HIS A C 1
ATOM 691 O O . HIS A 1 88 ? -1.127 -16.493 -7.534 1.00 97.69 88 HIS A O 1
ATOM 697 N N . LYS A 1 89 ? -2.997 -17.738 -7.524 1.00 98.19 89 LYS A N 1
ATOM 698 C CA . LYS A 1 89 ? -3.078 -17.860 -8.990 1.00 98.19 89 LYS A CA 1
ATOM 699 C C . LYS A 1 89 ? -3.246 -16.500 -9.665 1.00 98.19 89 LYS A C 1
ATOM 701 O O . LYS A 1 89 ? -2.562 -16.225 -10.642 1.00 98.19 89 LYS A O 1
ATOM 706 N N . LEU A 1 90 ? -4.124 -15.654 -9.127 1.00 98.38 90 LEU A N 1
ATOM 707 C CA . LEU A 1 90 ? -4.362 -14.313 -9.656 1.00 98.38 90 LEU A CA 1
ATOM 708 C C . LEU A 1 90 ? -3.140 -13.406 -9.495 1.00 98.38 90 LEU A C 1
ATOM 710 O O . LEU A 1 90 ? -2.779 -12.709 -10.436 1.00 98.38 90 LEU A O 1
ATOM 714 N N . ALA A 1 91 ? -2.492 -13.425 -8.330 1.00 98.06 91 ALA A N 1
ATOM 715 C CA . ALA A 1 91 ? -1.263 -12.675 -8.108 1.00 98.06 91 ALA A CA 1
ATOM 716 C C . ALA A 1 91 ? -0.169 -13.129 -9.080 1.00 98.06 91 ALA A C 1
ATOM 718 O O . ALA A 1 91 ? 0.403 -12.302 -9.771 1.00 98.06 91 ALA A O 1
ATOM 719 N N . LYS A 1 92 ? 0.059 -14.438 -9.220 1.00 97.06 92 LYS A N 1
ATOM 720 C CA . LYS A 1 92 ? 1.078 -14.969 -10.134 1.00 97.06 92 LYS A CA 1
ATOM 721 C C . LYS A 1 92 ? 0.867 -14.557 -11.598 1.00 97.06 92 LYS A C 1
ATOM 723 O O . LYS A 1 92 ? 1.844 -14.369 -12.308 1.00 97.06 92 LYS A O 1
ATOM 728 N N . GLU A 1 93 ? -0.384 -14.457 -12.042 1.00 97.75 93 GLU A N 1
ATOM 729 C CA . GLU A 1 93 ? -0.712 -14.120 -13.434 1.00 97.75 93 GLU A CA 1
ATOM 730 C C . GLU A 1 93 ? -0.699 -12.608 -13.703 1.00 97.75 93 GLU A C 1
ATOM 732 O O . GLU A 1 93 ? -0.326 -12.173 -14.788 1.00 97.75 93 GLU A O 1
ATOM 737 N N . TYR A 1 94 ? -1.128 -11.797 -12.731 1.00 97.31 94 TYR A N 1
ATOM 738 C CA . TYR A 1 94 ? -1.404 -10.371 -12.945 1.00 97.31 94 TYR A CA 1
ATOM 739 C C . TYR A 1 94 ? -0.506 -9.421 -12.145 1.00 97.31 94 TYR A C 1
ATOM 741 O O . TYR A 1 94 ? -0.701 -8.203 -12.235 1.00 97.31 94 TYR A O 1
ATOM 749 N N . TRP A 1 95 ? 0.422 -9.941 -11.338 1.00 96.88 95 TRP A N 1
ATOM 750 C CA . TRP A 1 95 ? 1.442 -9.164 -10.637 1.00 96.88 95 TRP A CA 1
ATOM 751 C C . TRP A 1 95 ? 2.852 -9.472 -11.163 1.00 96.88 95 TRP A C 1
ATOM 753 O O . TRP A 1 95 ? 3.180 -10.645 -11.331 1.00 96.88 95 TRP A O 1
ATOM 763 N N . PRO A 1 96 ? 3.709 -8.447 -11.343 1.00 96.25 96 PRO A N 1
ATOM 764 C CA . PRO A 1 96 ? 3.416 -7.013 -11.240 1.00 96.25 96 PRO A CA 1
ATOM 765 C C . PRO A 1 96 ? 2.365 -6.560 -12.265 1.00 96.25 96 PRO A C 1
ATOM 767 O O . PRO A 1 96 ? 2.345 -7.039 -13.392 1.00 96.25 96 PRO A O 1
ATOM 770 N N . GLY A 1 97 ? 1.466 -5.646 -11.886 1.00 94.44 97 GLY A N 1
ATOM 771 C CA . GLY A 1 97 ? 0.442 -5.189 -12.829 1.00 94.44 97 GLY A CA 1
ATOM 772 C C . GLY A 1 97 ? -0.611 -4.276 -12.225 1.00 94.44 97 GLY A C 1
ATOM 773 O O . GLY A 1 97 ? -0.334 -3.500 -11.308 1.00 94.44 97 GLY A O 1
ATOM 774 N N . GLN A 1 98 ? -1.827 -4.310 -12.778 1.00 92.44 98 GLN A N 1
ATOM 775 C CA . GLN A 1 98 ? -2.943 -3.427 -12.394 1.00 92.44 98 GLN A CA 1
ATOM 776 C C . GLN A 1 98 ? -3.957 -4.063 -11.440 1.00 92.44 98 GLN A C 1
ATOM 778 O O . GLN A 1 98 ? -4.869 -3.381 -10.971 1.00 92.44 98 GLN A O 1
ATOM 783 N N . LEU A 1 99 ? -3.789 -5.345 -11.117 1.00 96.56 99 LEU A N 1
ATOM 784 C CA . LEU A 1 99 ? -4.692 -6.044 -10.217 1.00 96.56 99 LEU A CA 1
ATOM 785 C C . LEU A 1 99 ? -4.481 -5.593 -8.765 1.00 96.56 99 LEU A C 1
ATOM 787 O O . LEU A 1 99 ? -3.357 -5.491 -8.284 1.00 96.56 99 LEU A O 1
ATOM 791 N N . THR A 1 100 ? -5.571 -5.376 -8.038 1.00 97.38 100 THR A N 1
ATOM 792 C CA . THR A 1 100 ? -5.562 -5.225 -6.580 1.00 97.38 100 THR A CA 1
ATOM 793 C C . THR A 1 100 ? -6.357 -6.366 -5.969 1.00 97.38 100 THR A C 1
ATOM 795 O O . THR A 1 100 ? -7.499 -6.600 -6.363 1.00 97.38 100 THR A O 1
ATOM 798 N N . LEU A 1 101 ? -5.773 -7.049 -4.987 1.00 98.31 101 LEU A N 1
ATOM 799 C CA . LEU A 1 101 ? -6.439 -8.107 -4.233 1.00 98.31 101 LEU A CA 1
ATOM 800 C C . LEU A 1 101 ? -6.855 -7.575 -2.862 1.00 98.31 101 LEU A C 1
ATOM 802 O O . LEU A 1 101 ? -6.053 -6.953 -2.169 1.00 98.31 101 LEU A O 1
ATOM 806 N N . ILE A 1 102 ? -8.105 -7.826 -2.466 1.00 97.81 102 ILE A N 1
ATOM 807 C CA . ILE A 1 102 ? -8.589 -7.562 -1.107 1.00 97.81 102 ILE A CA 1
ATOM 808 C C . ILE A 1 102 ? -8.513 -8.872 -0.329 1.00 97.81 102 ILE A C 1
ATOM 810 O O . ILE A 1 102 ? -9.234 -9.818 -0.637 1.00 97.81 102 ILE A O 1
ATOM 814 N N . LEU A 1 103 ? -7.634 -8.920 0.666 1.00 97.19 103 LEU A N 1
ATOM 815 C CA . LEU A 1 103 ? -7.272 -10.140 1.384 1.00 97.19 103 LEU A CA 1
ATOM 816 C C . LEU A 1 103 ? -7.433 -9.956 2.891 1.00 97.19 103 LEU A C 1
ATOM 818 O O . LEU A 1 103 ? -7.409 -8.833 3.396 1.00 97.19 103 LEU A O 1
ATOM 822 N N . LYS A 1 104 ? -7.599 -11.059 3.623 1.00 95.75 104 LYS A N 1
ATOM 823 C CA . LYS A 1 104 ? -7.642 -11.050 5.091 1.00 95.75 104 LYS A CA 1
ATOM 824 C C . LYS A 1 104 ? -6.239 -10.786 5.644 1.00 95.75 104 LYS A C 1
ATOM 826 O O . LYS A 1 104 ? -5.276 -11.376 5.166 1.00 95.75 104 LYS A O 1
ATOM 831 N N . LYS A 1 105 ? -6.111 -9.901 6.633 1.00 93.81 105 LYS A N 1
ATOM 832 C CA . LYS A 1 105 ? -4.818 -9.602 7.278 1.00 93.81 105 LYS A CA 1
ATOM 833 C C . LYS A 1 105 ? -4.328 -10.797 8.106 1.00 93.81 105 LYS A C 1
ATOM 835 O O . LYS A 1 105 ? -5.150 -11.420 8.776 1.00 93.81 105 LYS A O 1
ATOM 840 N N . LYS A 1 106 ? -3.016 -11.069 8.095 1.00 89.12 106 LYS A N 1
ATOM 841 C CA . LYS A 1 106 ? -2.388 -12.117 8.930 1.00 89.12 106 LYS A CA 1
ATOM 842 C C . LYS A 1 106 ? -2.191 -11.673 10.377 1.00 89.12 106 LYS A C 1
ATOM 844 O O . LYS A 1 106 ? -2.611 -12.367 11.294 1.00 89.12 106 LYS A O 1
ATOM 849 N N . ASP A 1 107 ? -1.563 -10.517 10.564 1.00 77.81 107 ASP A N 1
ATOM 850 C CA . ASP A 1 107 ? -1.233 -9.953 11.873 1.00 77.81 107 ASP A CA 1
ATOM 851 C C . ASP A 1 107 ? -1.755 -8.513 11.956 1.00 77.81 107 ASP A C 1
ATOM 853 O O . ASP A 1 107 ? -1.639 -7.736 11.004 1.00 77.81 107 ASP A O 1
ATOM 857 N N . GLN A 1 108 ? -2.354 -8.151 13.090 1.00 65.19 108 GLN A N 1
ATOM 858 C CA . GLN A 1 108 ? -2.793 -6.781 13.349 1.00 65.19 108 GLN A CA 1
ATOM 859 C C . GLN A 1 108 ? -1.620 -5.834 13.634 1.00 65.19 108 GLN A C 1
ATOM 861 O O . GLN A 1 108 ? -1.807 -4.626 13.529 1.00 65.19 108 GLN A O 1
ATOM 866 N N . ASN A 1 109 ? -0.433 -6.359 13.951 1.00 66.81 109 ASN A N 1
ATOM 867 C CA . ASN A 1 109 ? 0.738 -5.556 14.305 1.00 66.81 109 ASN A CA 1
ATOM 868 C C . ASN A 1 109 ? 1.620 -5.181 13.107 1.00 66.81 109 ASN A C 1
ATOM 870 O O . ASN A 1 109 ? 2.432 -4.267 13.222 1.00 66.81 109 ASN A O 1
ATOM 874 N N . PHE A 1 110 ? 1.480 -5.861 11.963 1.00 76.75 110 PHE A N 1
ATOM 875 C CA . PHE A 1 110 ? 2.343 -5.603 10.804 1.00 76.75 110 PHE A CA 1
ATOM 876 C C . PHE A 1 110 ? 1.998 -4.286 10.099 1.00 76.75 110 PHE A C 1
ATOM 878 O O . PHE A 1 110 ? 2.859 -3.684 9.473 1.00 76.75 110 PHE A O 1
ATOM 885 N N . ILE A 1 111 ? 0.748 -3.821 10.198 1.00 85.44 111 ILE A N 1
ATOM 886 C CA . ILE A 1 111 ? 0.308 -2.516 9.690 1.00 85.44 111 ILE A CA 1
ATOM 887 C C . ILE A 1 111 ? -0.639 -1.863 10.688 1.00 85.44 111 ILE A C 1
ATOM 889 O O . ILE A 1 111 ? -1.445 -2.545 11.321 1.00 85.44 111 ILE A O 1
ATOM 893 N N . LEU A 1 112 ? -0.601 -0.535 10.786 1.00 92.62 112 LEU A N 1
ATOM 894 C CA . LEU A 1 112 ? -1.497 0.190 11.681 1.00 92.62 112 LEU A CA 1
ATOM 895 C C . LEU A 1 112 ? -2.975 -0.008 11.274 1.00 92.62 112 LEU A C 1
ATOM 897 O O . LEU A 1 112 ? -3.298 0.074 10.079 1.00 92.62 112 LEU A O 1
ATOM 901 N N . PRO A 1 113 ? -3.902 -0.244 12.224 1.00 92.81 113 PRO A N 1
ATOM 902 C CA . PRO A 1 113 ? -5.321 -0.462 11.929 1.00 92.81 113 PRO A CA 1
ATOM 903 C C . PRO A 1 113 ? -5.954 0.631 11.055 1.00 92.81 113 PRO A C 1
ATOM 905 O O . PRO A 1 113 ? -6.784 0.330 10.185 1.00 92.81 113 PRO A O 1
ATOM 908 N N . GLU A 1 114 ? -5.521 1.880 11.225 1.00 94.50 114 GLU A N 1
ATOM 909 C CA . GLU A 1 114 ? -5.980 3.076 10.517 1.00 94.50 114 GLU A CA 1
ATOM 910 C C . GLU A 1 114 ? -5.719 3.020 9.009 1.00 94.50 114 GLU A C 1
ATOM 912 O O . GLU A 1 114 ? -6.527 3.552 8.235 1.00 94.50 114 GLU A O 1
ATOM 917 N N . VAL A 1 115 ? -4.661 2.318 8.572 1.00 95.38 115 VAL A N 1
ATOM 918 C CA . VAL A 1 115 ? -4.406 2.046 7.144 1.00 95.38 115 VAL A CA 1
ATOM 919 C C . VAL A 1 115 ? -5.608 1.339 6.533 1.00 95.38 115 VAL A C 1
ATOM 921 O O . VAL A 1 115 ? -6.044 1.670 5.435 1.00 95.38 115 VAL A O 1
ATOM 924 N N . THR A 1 116 ? -6.186 0.388 7.264 1.00 95.12 116 THR A N 1
ATOM 925 C CA . THR A 1 116 ? -7.325 -0.423 6.810 1.00 95.12 116 THR A CA 1
ATOM 926 C C . THR A 1 116 ? -8.681 0.107 7.260 1.00 95.12 116 THR A C 1
ATOM 928 O O . THR A 1 116 ? -9.687 -0.575 7.068 1.00 95.12 116 THR A O 1
ATOM 931 N N . ALA A 1 117 ? -8.735 1.305 7.852 1.00 95.38 117 ALA A N 1
ATOM 932 C CA . ALA A 1 117 ? -9.935 1.823 8.511 1.00 95.38 117 ALA A CA 1
ATOM 933 C C . ALA A 1 117 ? -10.522 0.819 9.527 1.00 95.38 117 ALA A C 1
ATOM 935 O O . ALA A 1 117 ? -11.730 0.587 9.561 1.00 95.38 117 ALA A O 1
ATOM 936 N N . ASN A 1 118 ? -9.647 0.182 10.314 1.00 93.44 118 ASN A N 1
ATOM 937 C CA . ASN A 1 118 ? -9.974 -0.839 11.316 1.00 93.44 118 ASN A CA 1
ATOM 938 C C . ASN A 1 118 ? -10.658 -2.106 10.763 1.00 93.44 118 ASN A C 1
ATOM 940 O O . ASN A 1 118 ? -11.249 -2.877 11.517 1.00 93.44 118 ASN A O 1
ATOM 944 N N . LYS A 1 119 ? -10.578 -2.359 9.451 1.00 94.12 119 LYS A N 1
ATOM 945 C CA . LYS A 1 119 ? -11.141 -3.570 8.834 1.00 94.12 119 LYS A 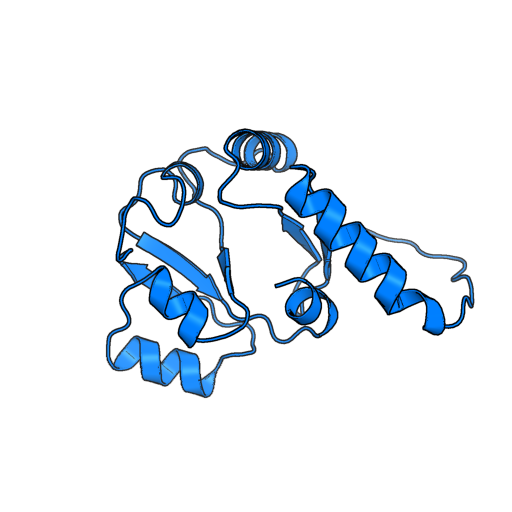CA 1
ATOM 946 C C . LYS A 1 119 ? -10.197 -4.760 8.978 1.00 94.12 119 LYS A C 1
ATOM 948 O O . LYS A 1 119 ? -8.982 -4.608 9.060 1.00 94.12 119 LYS A O 1
ATOM 953 N N . ASN A 1 120 ? -10.760 -5.965 8.912 1.00 94.00 120 ASN A N 1
ATOM 954 C CA . ASN A 1 120 ? -10.000 -7.223 8.920 1.00 94.00 120 ASN A CA 1
ATOM 955 C C . ASN A 1 120 ? -9.353 -7.556 7.564 1.00 94.00 120 ASN A C 1
ATOM 957 O O . ASN A 1 120 ? -8.624 -8.539 7.451 1.00 94.00 120 ASN A O 1
ATOM 961 N N . THR A 1 121 ? -9.608 -6.739 6.542 1.00 95.38 121 THR A N 1
ATOM 962 C CA . THR A 1 121 ? -9.103 -6.921 5.181 1.00 95.38 121 THR A CA 1
ATOM 963 C C . THR A 1 121 ? -8.211 -5.766 4.749 1.00 95.38 121 THR A C 1
ATOM 965 O O . THR A 1 121 ? -8.425 -4.626 5.165 1.00 95.38 121 THR A O 1
ATOM 968 N N . VAL A 1 122 ? -7.279 -6.043 3.844 1.00 96.44 122 VAL A N 1
ATOM 969 C CA . VAL A 1 122 ? -6.350 -5.079 3.248 1.00 96.44 122 VAL A CA 1
ATOM 970 C C . VAL A 1 122 ? -6.343 -5.226 1.728 1.00 96.44 122 VAL A C 1
ATOM 972 O O . VAL A 1 122 ? -6.449 -6.335 1.211 1.00 96.44 122 VAL A O 1
ATOM 975 N N . GLY A 1 123 ? -6.257 -4.103 1.012 1.00 97.38 123 GLY A N 1
ATOM 976 C CA . GLY A 1 123 ? -6.006 -4.099 -0.427 1.00 97.38 123 GLY A CA 1
ATOM 977 C C . GLY A 1 123 ? -4.504 -4.100 -0.686 1.00 97.38 123 GLY A C 1
ATOM 978 O O . GLY A 1 123 ? -3.820 -3.215 -0.175 1.00 97.38 123 GLY A O 1
ATOM 979 N N . LEU A 1 124 ? -4.012 -5.057 -1.469 1.00 97.50 124 LEU A N 1
ATOM 980 C CA . LEU A 1 124 ? -2.604 -5.192 -1.851 1.00 97.50 124 LEU A CA 1
ATOM 981 C C . LEU A 1 124 ? -2.451 -5.200 -3.371 1.00 97.50 124 LEU A C 1
ATOM 983 O O . LEU A 1 124 ? -3.341 -5.662 -4.093 1.00 97.50 124 LEU A O 1
ATOM 987 N N . ARG A 1 125 ? -1.324 -4.678 -3.851 1.00 97.19 125 ARG A N 1
ATOM 988 C CA . ARG A 1 125 ? -0.931 -4.691 -5.263 1.00 97.19 125 ARG A CA 1
ATOM 989 C C . ARG A 1 125 ? 0.587 -4.657 -5.380 1.00 97.19 125 ARG A C 1
ATOM 991 O O . ARG A 1 125 ? 1.218 -3.841 -4.718 1.00 97.19 125 ARG A O 1
ATOM 998 N N . VAL A 1 126 ? 1.137 -5.449 -6.293 1.00 97.19 126 VAL A N 1
ATOM 999 C CA . VAL A 1 126 ? 2.506 -5.253 -6.781 1.00 97.19 126 VAL A CA 1
ATOM 1000 C C . VAL A 1 126 ? 2.436 -4.402 -8.058 1.00 97.19 126 VAL A C 1
ATOM 1002 O O . VAL A 1 126 ? 1.812 -4.827 -9.040 1.00 97.19 126 VAL A O 1
ATOM 1005 N N . PRO A 1 127 ? 2.950 -3.161 -8.050 1.00 95.88 127 PRO A N 1
ATOM 1006 C CA . PRO A 1 127 ? 2.888 -2.270 -9.205 1.00 95.88 127 PRO A CA 1
ATOM 1007 C C . PRO A 1 127 ? 3.925 -2.664 -10.268 1.00 95.88 127 PRO A C 1
ATOM 1009 O O . PRO A 1 127 ? 5.067 -2.938 -9.949 1.00 95.88 127 PRO A O 1
ATOM 1012 N N . GLU A 1 128 ? 3.566 -2.616 -11.549 1.00 95.19 128 GLU A N 1
ATOM 1013 C CA . GLU A 1 128 ? 4.501 -2.846 -12.669 1.00 95.19 128 GLU A CA 1
ATOM 1014 C C . GLU A 1 128 ? 5.216 -1.541 -13.074 1.00 95.19 128 GLU A C 1
ATOM 1016 O O . GLU A 1 128 ? 5.188 -1.115 -14.221 1.00 95.19 128 GLU A O 1
ATOM 1021 N N . ASN A 1 129 ? 5.807 -0.829 -12.115 1.00 93.81 129 ASN A N 1
ATOM 1022 C CA . ASN A 1 129 ? 6.476 0.442 -12.391 1.00 93.81 129 ASN A CA 1
ATOM 1023 C C . ASN A 1 129 ? 7.843 0.485 -11.710 1.00 93.81 129 ASN A C 1
ATOM 1025 O O .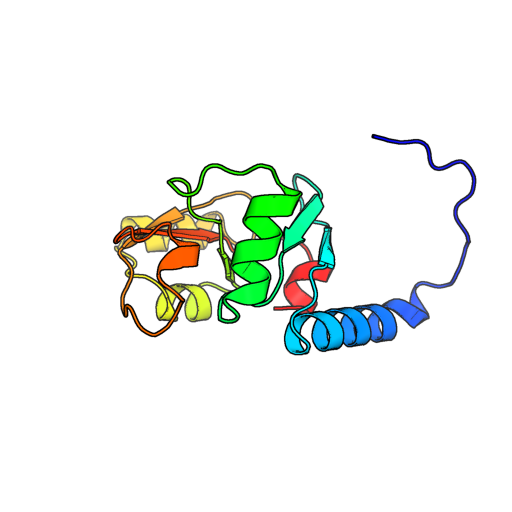 ASN A 1 129 ? 7.917 0.447 -10.487 1.00 93.81 129 ASN A O 1
ATOM 1029 N N . GLU A 1 130 ? 8.906 0.592 -12.508 1.00 91.38 130 GLU A N 1
ATOM 1030 C CA . GLU A 1 130 ? 10.293 0.521 -12.025 1.00 91.38 130 GLU A CA 1
ATOM 1031 C C . GLU A 1 130 ? 10.578 1.554 -10.928 1.00 91.38 130 GLU A C 1
ATOM 1033 O O . GLU A 1 130 ? 11.123 1.206 -9.893 1.00 91.38 130 GLU A O 1
ATOM 1038 N N . ILE A 1 131 ? 10.116 2.801 -11.079 1.00 92.25 131 ILE A N 1
ATOM 1039 C CA . ILE A 1 131 ? 10.391 3.875 -10.107 1.00 92.25 131 ILE A CA 1
ATOM 1040 C C . ILE A 1 131 ? 9.849 3.544 -8.714 1.00 92.25 131 ILE A C 1
ATOM 1042 O O . ILE A 1 131 ? 10.529 3.795 -7.727 1.00 92.25 131 ILE A O 1
ATOM 1046 N N . ILE A 1 132 ? 8.620 3.030 -8.609 1.00 93.94 132 ILE A N 1
ATOM 1047 C CA . ILE A 1 132 ? 8.045 2.689 -7.299 1.00 93.94 132 ILE A CA 1
ATOM 1048 C C . ILE A 1 132 ? 8.566 1.347 -6.780 1.00 93.94 132 ILE A C 1
ATOM 1050 O O . ILE A 1 132 ? 8.663 1.195 -5.571 1.00 93.94 132 ILE A O 1
ATOM 1054 N N . LEU A 1 133 ? 8.917 0.399 -7.656 1.00 93.44 133 LEU A N 1
ATOM 1055 C CA . LEU A 1 133 ? 9.539 -0.861 -7.239 1.00 93.44 133 LEU A CA 1
ATOM 1056 C C . LEU A 1 133 ? 10.935 -0.635 -6.647 1.00 93.44 133 LEU A C 1
ATOM 1058 O O . LEU A 1 133 ? 11.253 -1.262 -5.654 1.00 93.44 133 LEU A O 1
ATOM 1062 N N . GLU A 1 134 ? 11.717 0.305 -7.180 1.00 92.56 134 GLU A N 1
ATOM 1063 C CA . GLU A 1 134 ? 13.018 0.695 -6.606 1.00 92.56 134 GLU A CA 1
ATOM 1064 C C . GLU A 1 134 ? 12.895 1.440 -5.260 1.00 92.56 134 GLU A C 1
ATOM 1066 O O . GLU A 1 134 ? 13.874 1.580 -4.531 1.00 92.56 134 GLU A O 1
ATOM 1071 N N . ILE A 1 135 ? 11.706 1.954 -4.923 1.00 93.75 135 ILE A N 1
ATOM 1072 C CA . ILE A 1 135 ? 11.431 2.612 -3.632 1.00 93.75 135 ILE A CA 1
ATOM 1073 C C . ILE A 1 135 ? 10.965 1.604 -2.564 1.00 93.75 135 ILE A C 1
ATOM 1075 O O . ILE A 1 135 ? 11.118 1.888 -1.374 1.00 93.75 135 ILE A O 1
ATOM 1079 N N . LEU A 1 136 ? 10.337 0.493 -2.974 1.00 92.38 136 LEU A N 1
ATOM 1080 C CA . LEU A 1 136 ? 9.710 -0.512 -2.101 1.00 92.38 136 LEU A CA 1
ATOM 1081 C C . LEU A 1 136 ? 10.719 -1.553 -1.608 1.00 92.38 136 LEU A C 1
ATOM 1083 O O . LEU A 1 136 ? 10.689 -1.819 -0.387 1.00 92.38 136 LEU A O 1
#

Organism: NCBI:txid412755

Radius of gyration: 16.0 Å; chains: 1; bounding box: 36×44×36 Å

pLDDT: mean 90.58, std 11.44, range [50.75, 98.38]

Secondary structure (DSSP, 8-state):
-----------GGGHHHHHHHHHHHHHTT--EEE--SSS-EEE--TT-HHHHHHHHHHTT--TTSPPEEE-SSHHHHHHHB---HHHHHHHHHHTTTT--EEEEBS-SSSS-GGGGTT-SEEEEE----HHHHTT-